Protein AF-A0A7V3S189-F1 (afdb_monomer_lite)

Radius of gyration: 14.76 Å; chains: 1; bounding box: 27×31×40 Å

pLDDT: mean 85.82, std 9.29, range [55.81, 97.0]

Secondary structure (DSSP, 8-state):
-HHHHHHHHHHH----TTHHHHHHHHHHHHHT-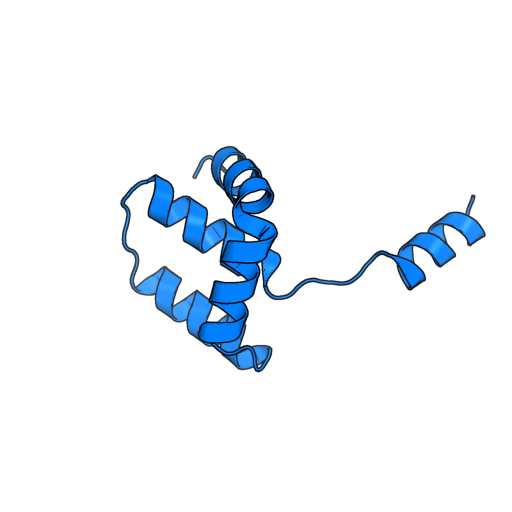--HHHHHHHHHHHHHTT--HHHHHHHHHHTHHHHHHHHHHT--

Structure (mmCIF, N/CA/C/O backbone):
data_AF-A0A7V3S189-F1
#
_entry.id   AF-A0A7V3S189-F1
#
loop_
_atom_site.group_PDB
_atom_site.id
_atom_site.type_symbol
_atom_site.label_atom_id
_atom_site.label_alt_id
_atom_site.label_comp_id
_atom_site.label_asym_id
_atom_site.label_entity_id
_atom_site.label_seq_id
_atom_site.pdbx_PDB_ins_code
_atom_site.Cartn_x
_atom_site.Cartn_y
_atom_site.Cartn_z
_atom_site.occupancy
_atom_site.B_iso_or_equiv
_atom_site.auth_seq_id
_atom_site.auth_comp_id
_atom_site.auth_asym_id
_atom_site.auth_atom_id
_atom_site.pdbx_PDB_model_num
ATOM 1 N N . MET A 1 1 ? 11.803 18.482 -24.375 1.00 63.41 1 MET A N 1
ATOM 2 C CA . MET A 1 1 ? 10.410 18.380 -23.881 1.00 63.41 1 MET A CA 1
ATOM 3 C C . MET A 1 1 ? 9.736 17.049 -24.191 1.00 63.41 1 MET A C 1
ATOM 5 O O . MET A 1 1 ? 9.492 16.335 -23.235 1.00 63.41 1 MET A O 1
ATOM 9 N N . LYS A 1 2 ? 9.422 16.677 -25.446 1.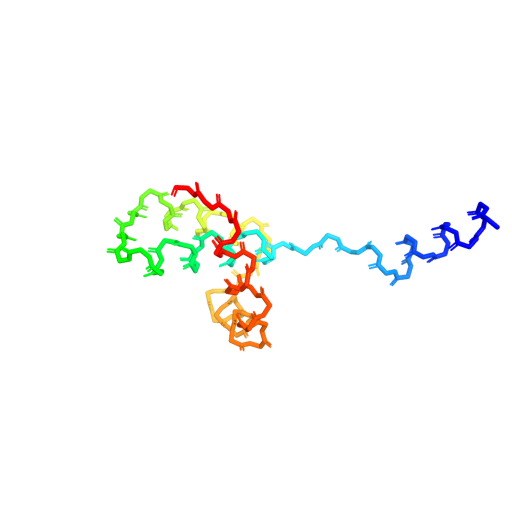00 72.25 2 LYS A N 1
ATOM 10 C CA . LYS A 1 2 ? 8.712 15.401 -25.707 1.00 72.25 2 LYS A CA 1
ATOM 11 C C . LYS A 1 2 ? 9.575 14.160 -25.407 1.00 72.25 2 LYS A C 1
ATOM 13 O O . LYS A 1 2 ? 9.137 13.302 -24.660 1.00 72.25 2 LYS A O 1
ATOM 18 N N . GLU A 1 3 ? 10.824 14.141 -25.872 1.00 78.31 3 GLU A N 1
ATOM 19 C CA . GLU A 1 3 ? 11.764 13.027 -25.627 1.00 78.31 3 GLU A CA 1
ATOM 20 C C . GLU A 1 3 ? 12.192 12.893 -24.154 1.00 78.31 3 GLU A C 1
ATOM 22 O O . GLU A 1 3 ? 12.433 11.794 -23.670 1.00 78.31 3 GLU A O 1
ATOM 27 N N . GLU A 1 4 ? 12.279 14.005 -23.418 1.00 78.31 4 GLU A N 1
ATOM 28 C CA . GLU A 1 4 ? 12.596 13.989 -21.980 1.00 78.31 4 GLU A CA 1
ATOM 29 C C . GLU A 1 4 ? 11.428 13.444 -21.156 1.00 78.31 4 GLU A C 1
ATOM 31 O O . GLU A 1 4 ? 11.647 12.710 -20.200 1.00 78.31 4 GLU A O 1
ATOM 36 N N . LEU A 1 5 ? 10.191 13.773 -21.544 1.00 76.88 5 LEU A N 1
ATOM 37 C CA . LEU A 1 5 ? 8.991 13.217 -20.925 1.00 76.88 5 LEU A CA 1
ATOM 38 C C . LEU A 1 5 ? 8.851 11.719 -21.232 1.00 76.88 5 LEU A C 1
ATOM 40 O O . LEU A 1 5 ? 8.524 10.953 -2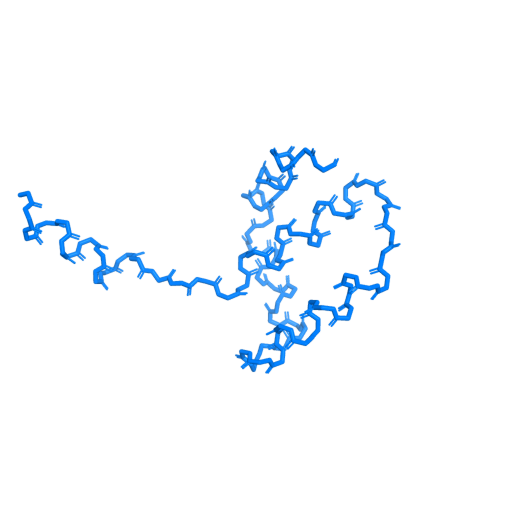0.334 1.00 76.88 5 LEU A O 1
ATOM 44 N N . GLU A 1 6 ? 9.128 11.298 -22.469 1.00 81.94 6 GLU A N 1
ATOM 45 C CA . GLU A 1 6 ? 9.121 9.882 -22.864 1.00 81.94 6 GLU A CA 1
ATOM 46 C C . GLU A 1 6 ? 10.169 9.078 -22.080 1.00 81.94 6 GLU A C 1
ATOM 48 O O . GLU A 1 6 ? 9.822 8.059 -21.488 1.00 81.94 6 GLU A O 1
ATOM 53 N N . LYS A 1 7 ? 11.402 9.589 -21.942 1.00 79.38 7 LYS A N 1
ATOM 54 C CA . LYS A 1 7 ? 12.425 8.972 -21.079 1.00 79.38 7 LYS A CA 1
ATOM 55 C C . LYS A 1 7 ? 12.013 8.912 -19.614 1.00 79.38 7 LYS A C 1
ATOM 57 O O . LYS A 1 7 ? 12.195 7.886 -18.974 1.00 79.38 7 LYS A O 1
ATOM 62 N N . LEU A 1 8 ? 11.431 9.984 -19.076 1.00 73.88 8 LEU A N 1
ATOM 63 C CA . LEU A 1 8 ? 10.963 10.004 -17.690 1.00 73.88 8 LEU A CA 1
ATOM 64 C C . LEU A 1 8 ? 9.880 8.940 -17.453 1.00 73.88 8 LEU A C 1
ATOM 66 O O . LEU A 1 8 ? 9.886 8.272 -16.424 1.00 73.88 8 LEU A O 1
ATOM 70 N N . ILE A 1 9 ? 8.964 8.759 -18.407 1.00 78.69 9 ILE A N 1
ATOM 71 C CA . ILE A 1 9 ? 7.922 7.731 -18.331 1.00 78.69 9 ILE A CA 1
ATOM 72 C C . ILE A 1 9 ? 8.545 6.331 -18.398 1.00 78.69 9 ILE A C 1
ATOM 74 O O . ILE A 1 9 ? 8.225 5.494 -17.559 1.00 78.69 9 ILE A O 1
ATOM 78 N N . GLU A 1 10 ? 9.462 6.082 -19.333 1.00 75.06 10 GLU A N 1
ATOM 79 C CA . GLU A 1 10 ? 10.121 4.777 -19.488 1.00 75.06 10 GLU A CA 1
ATOM 80 C C . GLU A 1 10 ? 11.017 4.405 -18.296 1.00 75.06 10 GLU A C 1
ATOM 82 O O . GLU A 1 10 ? 11.062 3.245 -17.878 1.00 75.06 10 GLU A O 1
ATOM 87 N N . GLU A 1 11 ? 11.729 5.379 -17.731 1.00 70.12 11 GLU A N 1
ATOM 88 C CA . GLU A 1 11 ? 12.698 5.149 -16.659 1.00 70.12 11 GLU A CA 1
ATOM 89 C C . GLU A 1 11 ? 12.049 5.181 -15.270 1.00 70.12 11 GLU A C 1
ATOM 91 O O . GLU A 1 11 ? 12.468 4.437 -14.382 1.00 70.12 11 GLU A O 1
ATOM 96 N N . SER A 1 12 ? 11.028 6.023 -15.077 1.00 61.19 12 SER A N 1
ATOM 97 C CA . SER A 1 12 ? 10.540 6.399 -13.741 1.00 61.19 12 SER A CA 1
ATOM 98 C C . SER A 1 12 ? 9.058 6.114 -13.496 1.00 61.19 12 SER A C 1
ATOM 100 O O . SER A 1 12 ? 8.659 6.021 -12.337 1.00 61.19 12 SER A O 1
ATOM 102 N N . PHE A 1 13 ? 8.223 5.959 -14.530 1.00 67.31 13 PHE A N 1
ATOM 103 C CA . PHE A 1 13 ? 6.803 5.665 -14.331 1.00 67.31 13 PHE A CA 1
ATOM 104 C C . PHE A 1 13 ? 6.569 4.156 -14.317 1.00 67.31 13 PHE A C 1
ATOM 106 O O . PHE A 1 13 ? 6.342 3.518 -15.345 1.00 67.31 13 PHE A O 1
ATOM 113 N N . ARG A 1 14 ? 6.612 3.571 -13.120 1.00 67.94 14 ARG A N 1
ATOM 114 C CA . ARG A 1 14 ? 6.197 2.185 -12.900 1.00 67.94 14 ARG A CA 1
ATOM 115 C C . ARG A 1 14 ? 4.934 2.174 -12.064 1.00 67.94 14 ARG A C 1
ATOM 117 O O . ARG A 1 14 ? 4.879 2.801 -11.011 1.00 67.94 14 ARG A O 1
ATOM 124 N N . TYR A 1 15 ? 3.923 1.463 -12.556 1.00 79.94 15 TYR A N 1
ATOM 125 C CA . TYR A 1 15 ? 2.767 1.131 -11.741 1.00 79.94 15 TYR A CA 1
ATOM 126 C C . TYR A 1 15 ? 3.242 0.288 -10.558 1.00 79.94 15 TYR A C 1
ATOM 128 O O . TYR A 1 15 ? 3.861 -0.758 -10.758 1.00 79.94 15 TYR A O 1
ATOM 136 N N . ASP A 1 16 ? 2.969 0.769 -9.350 1.00 86.88 16 ASP A N 1
ATOM 137 C CA . ASP A 1 16 ? 3.274 0.063 -8.116 1.00 86.88 16 ASP A CA 1
ATOM 138 C C . ASP A 1 16 ? 1.999 -0.634 -7.606 1.00 86.88 16 ASP A C 1
ATOM 140 O O . ASP A 1 16 ? 1.080 0.043 -7.127 1.00 86.88 16 ASP A O 1
ATOM 144 N N . PRO A 1 17 ? 1.911 -1.972 -7.718 1.00 87.31 17 PRO A N 1
ATOM 145 C CA . PRO A 1 17 ? 0.739 -2.726 -7.284 1.00 87.31 17 PRO A CA 1
ATOM 146 C C . PRO A 1 17 ? 0.556 -2.728 -5.759 1.00 87.31 17 PRO A C 1
ATOM 148 O O . PRO A 1 17 ? -0.551 -2.981 -5.290 1.00 87.31 17 PRO A O 1
ATOM 151 N N . CYS A 1 18 ? 1.600 -2.430 -4.977 1.00 90.88 18 CYS A N 1
ATOM 152 C CA . CYS A 1 18 ? 1.526 -2.374 -3.517 1.00 90.88 18 CYS A CA 1
ATOM 153 C C . CYS A 1 18 ? 1.015 -1.024 -3.010 1.00 90.88 18 CYS A C 1
ATOM 155 O O . CYS A 1 18 ? 0.406 -0.968 -1.941 1.00 90.88 18 CYS A O 1
ATOM 157 N N . TYR A 1 19 ? 1.242 0.058 -3.757 1.00 91.25 19 TYR A N 1
ATOM 158 C CA . TYR A 1 19 ? 1.030 1.419 -3.267 1.00 91.25 19 TYR A CA 1
ATOM 159 C C . TYR A 1 19 ? -0.405 1.681 -2.789 1.00 91.25 19 TYR A C 1
ATOM 161 O O . TYR A 1 19 ? -0.632 1.990 -1.619 1.00 91.25 19 TYR A O 1
ATOM 169 N N . LEU A 1 20 ? -1.401 1.531 -3.668 1.00 90.38 20 LEU A N 1
ATOM 170 C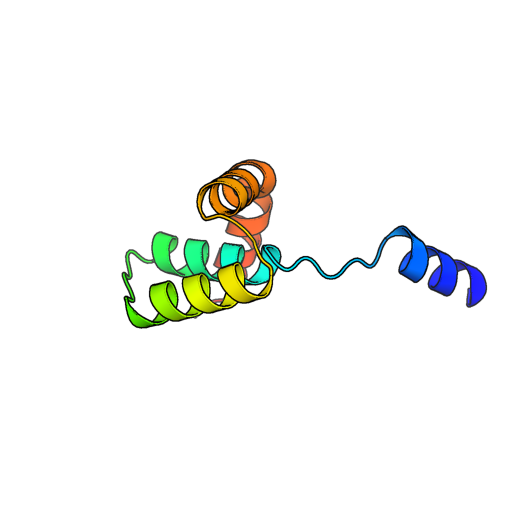 CA . LEU A 1 20 ? -2.794 1.824 -3.313 1.00 90.38 20 LEU A CA 1
ATOM 171 C C . LEU A 1 20 ? -3.330 0.886 -2.210 1.00 90.38 20 LEU A C 1
ATOM 173 O O . LEU A 1 20 ? -3.913 1.398 -1.249 1.00 90.38 20 LEU A O 1
ATOM 177 N N . PRO A 1 21 ? -3.114 -0.445 -2.275 1.00 91.81 21 PRO A N 1
ATOM 178 C CA . PRO A 1 21 ? -3.444 -1.347 -1.173 1.00 91.81 21 PRO A CA 1
ATOM 179 C C . PRO A 1 21 ? -2.833 -0.921 0.170 1.00 91.81 21 PRO A C 1
ATOM 181 O O . PRO A 1 21 ? -3.522 -0.915 1.193 1.00 91.81 21 PRO A O 1
ATOM 184 N N . ALA A 1 22 ? -1.557 -0.524 0.177 1.00 92.81 22 ALA A N 1
ATOM 185 C CA . ALA A 1 22 ? -0.839 -0.114 1.381 1.00 92.81 22 ALA A CA 1
ATOM 186 C C . ALA A 1 22 ? -1.426 1.165 1.989 1.00 92.81 22 ALA A C 1
ATOM 188 O O . ALA A 1 22 ? -1.681 1.230 3.195 1.00 92.81 22 ALA A O 1
ATOM 189 N N . VAL A 1 23 ? -1.708 2.160 1.146 1.00 92.50 23 VAL A N 1
ATOM 190 C CA . VAL A 1 23 ? -2.327 3.417 1.569 1.00 92.50 23 VAL A CA 1
ATOM 191 C C . VAL A 1 23 ? -3.725 3.176 2.162 1.00 92.50 23 VAL A C 1
ATOM 193 O O . VAL A 1 23 ? -4.052 3.739 3.209 1.00 92.50 23 VAL A O 1
ATOM 196 N N . LEU A 1 24 ? -4.547 2.320 1.543 1.00 89.69 24 LEU A N 1
ATOM 197 C CA . LEU A 1 24 ? -5.891 2.001 2.044 1.00 89.69 24 LEU A CA 1
ATOM 198 C C . LEU A 1 24 ? -5.846 1.289 3.400 1.00 89.69 24 LEU A C 1
ATOM 200 O O . LEU A 1 24 ? -6.565 1.685 4.319 1.00 89.69 24 LEU A O 1
ATOM 204 N N . LYS A 1 25 ? -4.967 0.290 3.542 1.00 89.94 25 LYS A N 1
ATOM 205 C CA . LYS A 1 25 ? -4.758 -0.433 4.802 1.00 89.94 25 LYS A CA 1
ATOM 206 C C . LYS A 1 25 ? -4.388 0.522 5.937 1.00 89.94 25 LYS A C 1
ATOM 208 O O . LYS A 1 25 ? -5.060 0.542 6.970 1.00 89.94 25 LYS A O 1
ATOM 213 N N . LEU A 1 26 ? -3.379 1.367 5.725 1.00 90.75 26 LEU A N 1
ATOM 214 C CA . LEU A 1 26 ? -2.942 2.340 6.729 1.00 90.75 26 LEU A CA 1
ATOM 215 C C . LEU A 1 26 ? -4.025 3.375 7.045 1.00 90.75 26 LEU A C 1
ATOM 217 O O . LEU A 1 26 ? -4.198 3.740 8.206 1.00 90.75 26 LEU A O 1
ATOM 221 N N . SER A 1 27 ? -4.793 3.820 6.046 1.00 90.38 27 SER A N 1
ATOM 222 C CA . SER A 1 27 ? -5.900 4.759 6.264 1.00 90.38 27 SER A CA 1
ATOM 223 C C . SER A 1 27 ? -6.953 4.179 7.215 1.00 90.38 27 SER A C 1
ATOM 225 O O . SER A 1 27 ? -7.397 4.870 8.133 1.00 90.38 27 SER A O 1
ATOM 227 N N . THR A 1 28 ? -7.300 2.896 7.065 1.00 87.38 28 THR A N 1
ATOM 228 C CA . THR A 1 28 ? -8.230 2.224 7.987 1.00 87.38 28 THR A CA 1
ATOM 229 C C . THR A 1 28 ? -7.645 1.977 9.376 1.00 87.38 28 THR A C 1
ATOM 231 O O . THR A 1 28 ? -8.321 2.220 10.378 1.00 87.38 28 THR A O 1
ATOM 234 N N . GLU A 1 29 ? -6.372 1.583 9.463 1.00 87.38 29 GLU A N 1
ATOM 235 C CA . GLU A 1 29 ? -5.688 1.364 10.743 1.00 87.38 29 GLU A CA 1
ATOM 236 C C . GLU A 1 29 ? -5.599 2.649 11.572 1.00 87.38 29 GLU A C 1
ATOM 238 O O . GLU A 1 29 ? -5.886 2.629 12.770 1.00 87.38 29 GLU A O 1
ATOM 243 N N . LEU A 1 30 ? -5.282 3.782 10.935 1.00 85.50 30 LEU A N 1
ATOM 244 C CA . LEU A 1 30 ? -5.205 5.094 11.587 1.00 85.50 30 LEU A CA 1
ATOM 245 C C . LEU A 1 30 ? -6.543 5.551 12.186 1.00 85.50 30 LEU A C 1
ATOM 247 O O . LEU A 1 30 ? -6.552 6.336 13.134 1.00 85.50 30 LEU A O 1
ATOM 251 N N . LYS A 1 31 ? -7.666 5.054 11.665 1.00 84.31 31 LYS A N 1
ATOM 252 C CA . LYS A 1 31 ? -9.009 5.317 12.203 1.00 84.31 31 LYS A CA 1
ATOM 253 C C . LYS A 1 31 ? -9.442 4.327 13.280 1.00 84.31 31 LYS A C 1
ATOM 255 O O . LYS A 1 31 ? -10.466 4.539 13.923 1.00 84.31 31 LYS A O 1
ATOM 260 N N . GLY A 1 32 ? -8.694 3.241 13.471 1.00 81.62 32 GLY A N 1
ATOM 261 C CA . GLY A 1 32 ? -9.112 2.126 14.318 1.00 81.62 32 GLY A CA 1
ATOM 262 C C . GLY A 1 32 ? -10.292 1.336 13.741 1.00 81.62 32 GLY A C 1
ATOM 263 O O . GLY A 1 32 ? -10.940 0.588 14.473 1.00 81.62 32 GLY A O 1
ATOM 264 N N . GLU A 1 33 ? -10.580 1.488 12.447 1.00 79.75 33 GLU A N 1
ATOM 265 C CA . GLU A 1 33 ? -11.646 0.760 11.767 1.00 79.75 33 GLU A CA 1
ATOM 266 C C . GLU A 1 33 ? -11.092 -0.552 11.214 1.00 79.75 33 GLU A C 1
ATOM 268 O O . GLU A 1 33 ? -10.171 -0.566 10.399 1.00 79.75 33 GLU A O 1
ATOM 273 N N . LYS A 1 34 ? -11.666 -1.678 11.645 1.00 74.50 34 LYS A N 1
ATOM 274 C CA . LYS A 1 34 ? -11.426 -2.977 11.010 1.00 74.50 34 LYS A CA 1
ATOM 275 C C . LYS A 1 34 ? -12.542 -3.250 10.014 1.00 74.50 34 LYS A C 1
ATOM 277 O O . LYS A 1 34 ? -13.714 -3.219 10.386 1.00 74.50 34 LYS A O 1
ATOM 282 N N . SER A 1 35 ? -12.178 -3.545 8.771 1.00 79.69 35 SER A N 1
ATOM 283 C CA . SER A 1 35 ? -13.121 -3.887 7.709 1.00 79.69 35 SER A CA 1
ATOM 284 C C . SER A 1 35 ? -12.697 -5.196 7.057 1.00 79.69 35 SER A C 1
ATOM 286 O O . SER A 1 35 ? -11.823 -5.205 6.197 1.00 79.69 35 SER A O 1
ATOM 288 N N . GLU A 1 36 ? -13.362 -6.296 7.420 1.00 83.12 36 GLU A N 1
ATOM 289 C CA . GLU A 1 36 ? -13.140 -7.608 6.785 1.00 83.12 36 GLU A CA 1
ATOM 290 C C . GLU A 1 36 ? -13.319 -7.541 5.265 1.00 83.12 36 GLU A C 1
ATOM 292 O O . GLU A 1 36 ? -12.621 -8.209 4.510 1.00 83.12 36 GLU A O 1
ATOM 297 N N . ARG A 1 37 ? -14.235 -6.688 4.792 1.00 84.12 37 ARG A N 1
ATOM 298 C CA . ARG A 1 37 ? -14.438 -6.477 3.358 1.00 84.12 37 ARG A CA 1
ATOM 299 C C . ARG A 1 37 ? -13.209 -5.860 2.693 1.00 84.12 37 ARG A C 1
ATOM 301 O O . ARG A 1 37 ? -12.900 -6.235 1.567 1.00 84.12 37 ARG A O 1
ATOM 308 N N . LEU A 1 38 ? -12.553 -4.904 3.352 1.00 83.31 38 LEU A N 1
ATOM 309 C CA . LEU A 1 38 ? -11.329 -4.307 2.828 1.00 83.31 38 LEU A CA 1
ATOM 310 C C . LEU A 1 38 ? -10.192 -5.327 2.843 1.00 83.31 38 LEU A C 1
ATOM 312 O O . LEU A 1 38 ? -9.516 -5.465 1.833 1.00 83.31 38 LEU A O 1
ATOM 316 N N . ASP A 1 39 ? -10.030 -6.068 3.938 1.00 85.56 39 ASP A N 1
ATOM 317 C CA . ASP A 1 39 ? -8.993 -7.097 4.047 1.00 85.56 39 ASP A CA 1
ATOM 318 C C . ASP A 1 39 ? -9.126 -8.161 2.945 1.00 85.56 39 ASP A C 1
ATOM 320 O O . ASP A 1 39 ? -8.128 -8.513 2.320 1.00 85.56 39 ASP A O 1
ATOM 324 N N . ASN A 1 40 ? -10.352 -8.595 2.627 1.00 86.75 40 ASN A N 1
ATOM 325 C CA . ASN A 1 40 ? -10.602 -9.527 1.521 1.00 86.75 40 ASN A CA 1
ATOM 326 C C . ASN A 1 40 ? -10.238 -8.922 0.153 1.00 86.75 40 ASN A C 1
ATOM 328 O O . ASN A 1 40 ? -9.582 -9.575 -0.650 1.00 86.75 40 ASN A O 1
ATOM 332 N N . ILE A 1 41 ? -10.612 -7.661 -0.109 1.00 85.44 41 ILE A N 1
ATOM 333 C CA . ILE A 1 41 ? -10.252 -6.973 -1.365 1.00 85.44 41 ILE A CA 1
ATOM 334 C C . ILE A 1 41 ? -8.731 -6.832 -1.494 1.00 85.44 41 ILE A C 1
ATOM 336 O O . ILE A 1 41 ? -8.183 -7.001 -2.584 1.00 85.44 41 ILE A O 1
ATOM 340 N N . LEU A 1 42 ? -8.044 -6.513 -0.393 1.00 88.00 42 LEU A N 1
ATOM 341 C CA . LEU A 1 42 ? -6.589 -6.413 -0.366 1.00 88.00 42 LEU A CA 1
ATOM 342 C C . LEU A 1 42 ? -5.950 -7.774 -0.658 1.00 88.00 42 LEU A C 1
ATOM 344 O O . LEU A 1 42 ? -5.034 -7.844 -1.469 1.00 88.00 42 LEU A O 1
ATOM 348 N N . GLU A 1 43 ? -6.445 -8.854 -0.056 1.00 88.50 43 GLU A N 1
ATOM 349 C CA . GLU A 1 43 ? -5.945 -10.209 -0.301 1.00 88.50 43 GLU A CA 1
ATOM 350 C C . GLU A 1 43 ? -6.130 -10.662 -1.754 1.00 88.50 43 GLU A C 1
ATOM 352 O O . GLU A 1 43 ? -5.179 -11.180 -2.350 1.00 88.50 43 GLU A O 1
ATOM 357 N N . ASP A 1 44 ? -7.299 -10.409 -2.346 1.00 89.94 44 ASP A N 1
ATOM 358 C CA . ASP A 1 44 ? -7.561 -10.705 -3.757 1.00 89.94 44 ASP A CA 1
ATOM 359 C C . ASP A 1 44 ? -6.603 -9.915 -4.663 1.00 89.94 44 ASP A C 1
ATOM 361 O O . ASP A 1 44 ? -5.940 -10.490 -5.527 1.00 89.94 44 ASP A O 1
ATOM 365 N N . THR A 1 45 ? -6.447 -8.612 -4.401 1.00 88.50 45 THR A N 1
ATOM 366 C CA . THR A 1 45 ? -5.557 -7.730 -5.175 1.00 88.50 45 THR A CA 1
ATOM 367 C C . THR A 1 45 ? -4.106 -8.206 -5.100 1.00 88.50 45 THR A C 1
ATOM 369 O O . THR A 1 45 ? -3.442 -8.346 -6.122 1.00 88.50 45 THR A O 1
ATOM 372 N N . LEU A 1 46 ? -3.595 -8.498 -3.902 1.00 91.62 46 LEU A N 1
ATOM 373 C CA . LEU A 1 46 ? -2.220 -8.977 -3.736 1.00 91.62 46 LEU A CA 1
ATOM 374 C C . LEU A 1 46 ? -2.005 -10.326 -4.432 1.00 91.62 46 LEU A C 1
ATOM 376 O O . LEU A 1 46 ? -0.959 -10.541 -5.047 1.00 91.62 46 LEU A O 1
ATOM 380 N N . SER A 1 47 ? -3.010 -11.204 -4.398 1.00 91.50 47 SER A N 1
ATOM 381 C CA . SER A 1 47 ? -2.967 -12.507 -5.065 1.00 91.50 47 SER A CA 1
ATOM 382 C C . SER A 1 47 ? -2.916 -12.379 -6.589 1.00 91.50 47 SER A C 1
ATOM 384 O O . SER A 1 47 ? -2.136 -13.091 -7.224 1.00 91.50 47 SER A O 1
ATOM 386 N N . GLU A 1 48 ? -3.668 -11.446 -7.185 1.00 93.38 48 GLU A N 1
ATOM 387 C CA . GLU A 1 48 ? -3.618 -11.163 -8.630 1.00 93.38 48 GLU A CA 1
ATOM 388 C C . GLU A 1 48 ? -2.211 -10.765 -9.096 1.00 93.38 48 GLU A C 1
ATOM 390 O O . GLU A 1 48 ? -1.765 -11.179 -10.168 1.00 93.38 48 GLU A O 1
ATOM 395 N N . PHE A 1 49 ? -1.475 -10.024 -8.264 1.00 91.38 49 PHE A N 1
ATOM 396 C CA . PHE A 1 49 ? -0.096 -9.621 -8.544 1.00 91.38 49 PHE A CA 1
ATOM 397 C C . PHE A 1 49 ? 0.963 -10.609 -8.029 1.00 91.38 49 PHE A C 1
ATOM 399 O O . PHE A 1 49 ? 2.156 -10.344 -8.163 1.00 91.38 49 PHE A O 1
ATOM 406 N N . SER A 1 50 ? 0.559 -11.766 -7.486 1.00 93.94 50 SER A N 1
ATOM 407 C CA . SER A 1 50 ? 1.461 -12.762 -6.879 1.00 93.94 50 SER A CA 1
ATOM 408 C C . SER A 1 50 ? 2.339 -12.198 -5.749 1.00 93.94 50 SER A C 1
ATOM 410 O O . SER A 1 50 ? 3.480 -12.622 -5.568 1.00 93.94 50 SER A O 1
ATOM 412 N N . ILE A 1 51 ? 1.815 -11.233 -4.992 1.00 93.56 51 ILE A N 1
ATOM 413 C CA . ILE A 1 51 ? 2.504 -10.571 -3.882 1.00 93.56 51 ILE A CA 1
ATOM 414 C C . ILE A 1 51 ? 2.128 -11.282 -2.586 1.00 93.56 51 ILE A C 1
ATOM 416 O O . ILE A 1 51 ? 0.950 -11.425 -2.254 1.00 93.56 51 ILE A O 1
ATOM 420 N N . SER A 1 52 ? 3.128 -11.733 -1.830 1.00 93.19 52 SER A N 1
ATOM 421 C CA . SER A 1 52 ? 2.874 -12.354 -0.533 1.00 93.19 52 SER A CA 1
ATOM 422 C C . SER A 1 52 ? 2.487 -11.304 0.515 1.00 93.19 52 SER A C 1
ATOM 424 O O . SER A 1 52 ? 2.867 -10.135 0.433 1.00 93.19 52 SER A O 1
ATOM 426 N N . ARG A 1 53 ? 1.768 -11.725 1.563 1.00 90.88 53 ARG A N 1
ATOM 427 C CA . ARG A 1 53 ? 1.475 -10.841 2.705 1.00 90.88 53 ARG A CA 1
ATOM 428 C C . ARG A 1 53 ? 2.753 -10.332 3.384 1.00 90.88 53 ARG A C 1
ATOM 430 O O . ARG A 1 53 ? 2.755 -9.218 3.896 1.00 90.88 53 ARG A O 1
ATOM 437 N N . GLU A 1 54 ? 3.816 -11.138 3.396 1.00 93.94 54 GLU A N 1
ATOM 438 C CA . GLU A 1 54 ? 5.113 -10.766 3.973 1.00 93.94 54 GLU A CA 1
ATOM 439 C C . GLU A 1 54 ? 5.791 -9.669 3.148 1.00 93.94 54 GLU A C 1
ATOM 441 O O . GLU A 1 54 ? 6.191 -8.650 3.707 1.00 93.94 54 GLU A O 1
ATOM 446 N N . ASP A 1 55 ? 5.841 -9.828 1.824 1.00 94.38 55 ASP A N 1
ATOM 447 C CA . ASP A 1 55 ? 6.411 -8.821 0.922 1.00 94.38 55 ASP A CA 1
ATOM 448 C C . ASP A 1 55 ? 5.614 -7.516 0.970 1.00 94.38 55 ASP A C 1
ATOM 450 O O . ASP A 1 55 ? 6.189 -6.429 1.003 1.00 94.38 55 ASP A O 1
ATOM 454 N N . PHE A 1 56 ? 4.287 -7.614 1.039 1.00 94.38 56 PHE A N 1
ATOM 455 C CA . PHE A 1 56 ? 3.419 -6.453 1.181 1.00 94.38 56 PHE A CA 1
ATOM 456 C C . PHE A 1 56 ? 3.631 -5.722 2.513 1.00 94.38 56 PHE A C 1
ATOM 458 O O . PHE A 1 56 ? 3.704 -4.494 2.548 1.00 94.38 56 PHE A O 1
ATOM 465 N N . GLN A 1 57 ? 3.773 -6.462 3.614 1.00 94.25 57 GLN A N 1
ATOM 466 C CA . GLN A 1 57 ? 4.068 -5.866 4.915 1.00 94.25 57 GLN A CA 1
ATOM 467 C C . GLN A 1 57 ? 5.452 -5.209 4.920 1.00 94.25 57 GLN A C 1
ATOM 469 O O . GLN A 1 57 ? 5.596 -4.087 5.401 1.00 94.25 57 GLN A O 1
ATOM 474 N N . LYS A 1 58 ? 6.449 -5.865 4.322 1.00 96.25 58 LYS A N 1
ATOM 475 C CA . LYS A 1 58 ? 7.789 -5.303 4.153 1.00 96.25 58 LYS A CA 1
ATOM 476 C C . LYS A 1 58 ? 7.751 -4.000 3.353 1.00 96.25 58 LYS A C 1
ATOM 478 O O . LYS A 1 58 ? 8.347 -3.021 3.787 1.00 96.25 58 LYS A O 1
ATOM 483 N N . TYR A 1 59 ? 6.999 -3.961 2.254 1.00 95.06 59 TYR A N 1
ATOM 484 C CA . TYR A 1 59 ? 6.775 -2.742 1.477 1.00 95.06 59 TYR A CA 1
ATOM 485 C C . TYR A 1 59 ? 6.166 -1.624 2.336 1.00 95.06 59 TYR A C 1
ATOM 487 O O . TYR A 1 59 ? 6.667 -0.501 2.341 1.00 95.06 59 TYR A O 1
ATOM 495 N N . ILE A 1 60 ? 5.120 -1.926 3.114 1.00 94.81 60 ILE A N 1
ATOM 496 C CA . ILE A 1 60 ? 4.512 -0.949 4.030 1.00 94.81 60 ILE A CA 1
ATOM 497 C C . ILE A 1 60 ? 5.548 -0.399 5.006 1.00 94.81 60 ILE A C 1
ATOM 499 O O . ILE A 1 60 ? 5.582 0.805 5.236 1.00 94.81 60 ILE A O 1
ATOM 503 N N . ASP A 1 61 ? 6.379 -1.258 5.588 1.00 96.25 61 ASP A N 1
ATOM 504 C CA . ASP A 1 61 ? 7.357 -0.841 6.587 1.00 96.25 61 ASP A CA 1
ATOM 505 C C . ASP A 1 61 ? 8.500 -0.017 5.977 1.00 96.25 61 ASP A C 1
ATOM 507 O O . ASP A 1 61 ? 8.910 0.983 6.569 1.00 96.25 61 ASP A O 1
ATOM 511 N N . GLU A 1 62 ? 8.963 -0.372 4.775 1.00 97.00 62 GLU A N 1
ATOM 512 C CA . GLU A 1 62 ? 9.984 0.374 4.027 1.00 97.00 62 GLU A CA 1
ATOM 513 C C . GLU A 1 62 ? 9.492 1.766 3.596 1.00 97.00 62 GLU A C 1
ATOM 515 O O . GLU A 1 62 ? 10.262 2.728 3.617 1.00 97.00 62 GLU A O 1
ATOM 520 N N . HIS A 1 63 ? 8.200 1.899 3.279 1.00 95.81 63 HIS A N 1
ATOM 521 C CA . HIS A 1 63 ? 7.589 3.133 2.769 1.00 95.81 63 HIS A CA 1
ATOM 522 C C . HIS A 1 63 ? 6.667 3.842 3.779 1.00 95.81 63 HIS A C 1
ATOM 524 O O . HIS A 1 63 ? 5.947 4.781 3.428 1.00 95.81 63 HIS A O 1
ATOM 530 N N . ARG A 1 64 ? 6.688 3.432 5.054 1.00 93.50 64 ARG A N 1
ATOM 531 C CA . ARG A 1 64 ? 5.676 3.795 6.063 1.00 93.50 6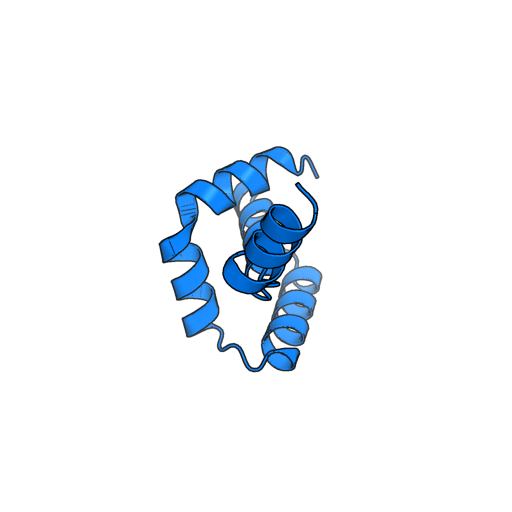4 ARG A CA 1
ATOM 532 C C . ARG A 1 64 ? 5.397 5.292 6.164 1.00 93.50 64 ARG A C 1
ATOM 534 O O . ARG A 1 64 ? 4.240 5.696 6.180 1.00 93.50 64 ARG A O 1
ATOM 541 N N . LEU A 1 65 ? 6.442 6.119 6.236 1.00 93.62 65 LEU A N 1
ATOM 542 C CA . LEU A 1 65 ? 6.292 7.568 6.426 1.00 93.62 65 LEU A CA 1
ATOM 543 C C . LEU A 1 65 ? 5.557 8.241 5.260 1.00 93.62 65 LEU A C 1
ATOM 545 O O . LEU A 1 65 ? 4.724 9.119 5.482 1.00 93.62 65 LEU A O 1
ATOM 549 N N . GLU A 1 66 ? 5.865 7.832 4.030 1.00 93.81 66 GLU A N 1
ATOM 550 C CA . GLU A 1 66 ? 5.219 8.345 2.823 1.00 93.81 66 GLU A CA 1
ATOM 551 C C . GLU A 1 66 ? 3.766 7.873 2.757 1.00 93.81 66 GLU A C 1
ATOM 553 O O . GLU A 1 66 ? 2.848 8.683 2.620 1.00 93.81 66 GLU A O 1
ATOM 558 N N . LEU A 1 67 ? 3.549 6.571 2.942 1.00 93.38 67 LEU A N 1
ATOM 559 C CA . LEU A 1 67 ? 2.224 5.971 2.872 1.00 93.38 67 LEU A CA 1
ATOM 560 C C . LEU A 1 67 ? 1.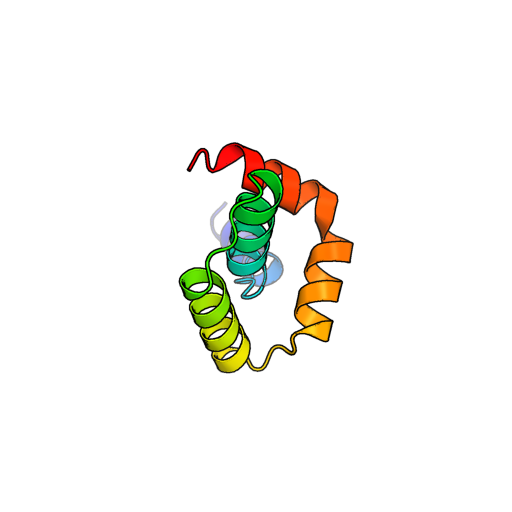283 6.516 3.956 1.00 93.38 67 LEU A C 1
ATOM 562 O O . LEU A 1 67 ? 0.118 6.773 3.670 1.00 93.38 67 LEU A O 1
ATOM 566 N N . GLU A 1 68 ? 1.765 6.750 5.182 1.00 93.19 68 GLU A N 1
ATOM 567 C CA . GLU A 1 68 ? 0.970 7.375 6.247 1.00 93.19 68 GLU A CA 1
ATOM 568 C C . GLU A 1 68 ? 0.598 8.827 5.917 1.00 93.19 68 GLU A C 1
ATOM 570 O O . GLU A 1 68 ? -0.515 9.265 6.224 1.00 93.19 68 GLU A O 1
ATOM 575 N N . ALA A 1 69 ? 1.504 9.587 5.295 1.00 92.44 69 ALA A N 1
ATOM 576 C CA . ALA A 1 69 ? 1.214 10.953 4.871 1.00 92.44 69 ALA A CA 1
ATOM 577 C C . ALA A 1 69 ? 0.096 10.977 3.818 1.00 92.44 69 ALA A C 1
ATOM 579 O O . ALA A 1 69 ? -0.814 11.801 3.912 1.00 92.44 69 ALA A O 1
ATOM 580 N N . GLU A 1 70 ? 0.125 10.051 2.861 1.00 92.00 70 GLU A N 1
ATOM 581 C CA . GLU A 1 70 ? -0.917 9.903 1.840 1.00 92.00 70 GLU A CA 1
ATOM 582 C C . GLU A 1 70 ? -2.228 9.362 2.425 1.00 92.00 70 GLU A C 1
ATOM 584 O O . GLU A 1 70 ? -3.303 9.907 2.164 1.00 92.00 70 GLU A O 1
ATOM 589 N N . ALA A 1 71 ? -2.157 8.373 3.316 1.00 90.81 71 ALA A N 1
ATOM 590 C CA . ALA A 1 71 ? -3.316 7.813 4.005 1.00 90.81 71 ALA A CA 1
ATOM 591 C C . ALA A 1 71 ? -4.095 8.871 4.805 1.00 90.81 71 ALA A C 1
ATOM 593 O O . ALA A 1 71 ? -5.327 8.821 4.857 1.00 90.81 71 ALA A O 1
ATOM 594 N N . ARG A 1 72 ? -3.397 9.859 5.386 1.00 89.56 72 ARG A N 1
ATOM 595 C CA . ARG A 1 72 ? -4.013 11.008 6.074 1.00 89.56 72 ARG A CA 1
ATOM 596 C C . ARG A 1 72 ? -4.699 11.983 5.120 1.00 89.56 72 ARG A C 1
ATOM 598 O O . ARG A 1 72 ? -5.678 12.608 5.514 1.00 89.56 72 ARG A O 1
ATOM 605 N N . LYS A 1 73 ? -4.212 12.132 3.883 1.00 88.94 73 LYS A N 1
ATOM 606 C CA . LYS A 1 73 ? -4.841 13.010 2.878 1.00 88.94 73 LYS A CA 1
ATOM 607 C C . LYS A 1 73 ? -6.150 12.444 2.350 1.00 88.94 73 LYS A C 1
ATOM 609 O O . LYS A 1 73 ? -7.008 13.220 1.938 1.00 88.94 73 LYS A O 1
ATOM 614 N N . LEU A 1 74 ? -6.299 11.119 2.348 1.00 79.62 74 LEU A N 1
ATOM 615 C CA . LEU A 1 74 ? -7.445 10.462 1.728 1.00 79.62 74 LEU A CA 1
ATOM 616 C C . LEU A 1 74 ? -8.794 10.763 2.388 1.00 79.62 74 LEU A C 1
ATOM 618 O O . LEU A 1 74 ? -9.800 10.490 1.748 1.00 79.62 74 LEU A O 1
ATOM 622 N N . ASN A 1 75 ? -8.831 11.371 3.584 1.00 61.78 75 ASN A N 1
ATOM 623 C CA . ASN A 1 75 ? -10.028 11.975 4.197 1.00 61.78 75 ASN A CA 1
ATOM 624 C C . ASN A 1 75 ? -11.330 11.166 3.999 1.00 61.78 75 ASN A C 1
ATOM 626 O O . ASN A 1 75 ? -12.393 11.731 3.739 1.00 61.78 75 ASN A O 1
ATOM 630 N N . PHE A 1 76 ? -11.239 9.837 4.088 1.00 55.81 76 PHE A N 1
ATOM 631 C CA . PHE A 1 76 ? -12.418 8.979 4.093 1.00 55.81 76 PHE A CA 1
ATOM 632 C C . PHE A 1 76 ? -13.228 9.189 5.372 1.00 55.81 76 PHE A C 1
ATOM 634 O O . PHE A 1 76 ? -12.628 9.632 6.381 1.00 55.81 76 PHE A O 1
#

Foldseek 3Di:
DVVVVVCCCVPPVDDDLLQVLLLQVLLCVVVVHDDPVSVVVSVVSCVVVVHDPVNSVVVCVVCVVVSNVSSVVVVD

Sequence (76 aa):
MKEELEKLIEESFRYDPCYLPAVLKLSTELKGEKSERLDNILEDTLSEFSISREDFQKYIDEHRLELEAEARKLNF